Protein AF-A0A3M6UUC6-F1 (afdb_monomer)

Solvent-accessible surface area (backbone atoms only — not comparable to full-atom values): 8481 Å² total; per-residue (Å²): 138,86,58,73,48,79,45,79,55,103,87,46,78,47,78,46,75,63,64,85,94,58,57,72,64,60,53,51,51,45,52,51,32,37,50,61,45,54,78,75,40,95,55,91,43,70,71,50,42,41,57,46,50,34,67,36,40,85,80,59,51,86,68,76,89,72,96,75,84,76,64,57,70,66,73,37,49,85,62,57,57,89,80,78,82,65,87,68,45,75,44,78,45,81,45,77,35,95,90,68,47,45,23,45,33,35,31,54,70,93,75,54,97,57,100,62,57,35,68,76,65,91,52,60,85,79,32,59,62,63,67,102

Mean predicted aligned error: 13.76 Å

Secondary structure (DSSP, 8-state):
---EEEEEETTEEEEEE--TTS-HHHHHHHHHHHHHHHHHS---SHHHHHHHHHHSSSSPPPP---S----HHHHTGGG-PPPPSTTSEEEEEEEE-TTS-EEEEEEESSS-SS---B---S-GGGSEE---

Radius of gyration: 24.02 Å; Cα contacts (8 Å, |Δi|>4): 125; chains: 1; bounding box: 45×34×61 Å

Sequence (132 aa):
MKFLQIQFSSLQVKLNFSMVGHTHEAVNQMFNKLSEFLAKKDTRTFKVLMTSFERCYTPSPKAVEVEHVFALKEWMSSFSTMFHNISNPHAFKFTKAPSGKVVIQYKNWGSDKQENRKPFSPDPEQWLTIVG

Organism: Pocillopora damicornis (NCBI:txid46731)

Structure (mmCIF, N/CA/C/O backbone):
data_AF-A0A3M6UUC6-F1
#
_entry.id   AF-A0A3M6UUC6-F1
#
loop_
_atom_site.group_PDB
_atom_site.id
_atom_site.type_symbol
_atom_site.label_atom_id
_atom_site.label_alt_id
_atom_site.label_comp_id
_atom_site.label_asym_id
_atom_site.label_entity_id
_atom_site.label_seq_id
_atom_site.pdbx_PDB_ins_code
_atom_site.Cartn_x
_atom_site.Cartn_y
_atom_site.Cartn_z
_atom_site.occupancy
_atom_site.B_iso_or_equiv
_atom_site.auth_seq_id
_atom_site.auth_comp_id
_atom_site.auth_asym_id
_atom_site.auth_atom_id
_atom_site.pdbx_PDB_model_num
ATOM 1 N N . MET A 1 1 ? -0.513 10.430 -0.676 1.00 33.09 1 MET A N 1
ATOM 2 C CA . MET A 1 1 ? -1.572 9.823 0.161 1.00 33.09 1 MET A CA 1
ATOM 3 C C . MET A 1 1 ? -0.877 8.988 1.225 1.00 33.09 1 MET A C 1
ATOM 5 O O . MET A 1 1 ? 0.054 8.278 0.870 1.00 33.09 1 MET A O 1
ATOM 9 N N . LYS A 1 2 ? -1.197 9.176 2.507 1.00 45.94 2 LYS A N 1
ATOM 10 C CA . LYS A 1 2 ? -0.505 8.527 3.633 1.00 45.94 2 LYS A CA 1
ATOM 11 C C . LYS A 1 2 ? -1.449 7.493 4.246 1.00 45.94 2 LYS A C 1
ATOM 13 O O . LYS A 1 2 ? -2.639 7.775 4.352 1.00 45.94 2 LYS A O 1
ATOM 18 N N . PHE A 1 3 ? -0.940 6.306 4.567 1.00 43.91 3 PHE A N 1
ATOM 19 C CA . PHE A 1 3 ? -1.764 5.126 4.835 1.00 43.91 3 PHE A CA 1
ATOM 20 C C . PHE A 1 3 ? -1.620 4.654 6.285 1.00 43.91 3 PHE A C 1
ATOM 22 O O . PHE A 1 3 ? -0.504 4.470 6.777 1.00 43.91 3 PHE A O 1
ATOM 29 N N . LEU A 1 4 ? -2.766 4.437 6.932 1.00 52.22 4 LEU A N 1
ATOM 30 C CA . LEU A 1 4 ? -2.908 3.603 8.120 1.00 52.22 4 LEU A CA 1
ATOM 31 C C . LEU A 1 4 ? -3.587 2.305 7.668 1.00 52.22 4 LEU A C 1
ATOM 33 O O . LEU A 1 4 ? -4.669 2.352 7.088 1.00 52.22 4 LEU A O 1
ATOM 37 N N . GLN A 1 5 ? -2.954 1.162 7.908 1.00 55.69 5 GLN A N 1
ATOM 38 C CA . GLN A 1 5 ? -3.499 -0.155 7.597 1.00 55.69 5 GLN A CA 1
ATOM 39 C C . GLN A 1 5 ? -3.948 -0.838 8.886 1.00 55.69 5 GLN A C 1
ATOM 41 O O . GLN A 1 5 ? -3.152 -1.035 9.803 1.00 55.69 5 GLN A O 1
ATOM 46 N N . ILE A 1 6 ? -5.217 -1.225 8.929 1.00 58.22 6 ILE A N 1
ATOM 47 C CA . ILE A 1 6 ? -5.838 -1.914 10.058 1.00 58.22 6 ILE A CA 1
ATOM 48 C C . ILE A 1 6 ? -6.010 -3.388 9.675 1.00 58.22 6 ILE A C 1
ATOM 50 O O . ILE A 1 6 ? -6.671 -3.688 8.688 1.00 58.22 6 ILE A O 1
ATOM 54 N N . GLN A 1 7 ? -5.395 -4.305 10.420 1.00 55.75 7 GLN A N 1
ATOM 55 C CA . GLN A 1 7 ? -5.563 -5.752 10.261 1.00 55.75 7 GLN A CA 1
ATOM 56 C C . GLN A 1 7 ? -6.321 -6.318 11.462 1.00 55.75 7 GLN A C 1
ATOM 58 O O . GLN A 1 7 ? -6.053 -5.928 12.596 1.00 55.75 7 GLN A O 1
ATOM 63 N N . PHE A 1 8 ? -7.227 -7.263 11.224 1.00 51.34 8 PHE A N 1
ATOM 64 C CA . PHE A 1 8 ? -7.991 -7.937 12.273 1.00 51.34 8 PHE A CA 1
ATOM 65 C C . PHE A 1 8 ? -7.520 -9.383 12.414 1.00 51.34 8 PHE A C 1
ATOM 67 O O . PHE A 1 8 ? -7.426 -10.109 11.427 1.00 51.34 8 PHE A O 1
ATOM 74 N N . SER A 1 9 ? -7.250 -9.807 13.643 1.00 52.59 9 SER A N 1
ATOM 75 C CA . SER A 1 9 ? -7.309 -11.209 14.058 1.00 52.59 9 SER A CA 1
ATOM 76 C C . SER A 1 9 ? -8.504 -11.377 15.001 1.00 52.59 9 SER A C 1
ATOM 78 O O . SER A 1 9 ? -9.059 -10.384 15.472 1.00 52.59 9 SER A O 1
ATOM 80 N N . SER A 1 10 ? -8.927 -12.615 15.269 1.00 50.72 10 SER A N 1
ATOM 81 C CA . SER A 1 10 ? -10.186 -12.955 15.962 1.00 50.72 10 SER A CA 1
ATOM 82 C C . SER A 1 10 ? -10.454 -12.223 17.289 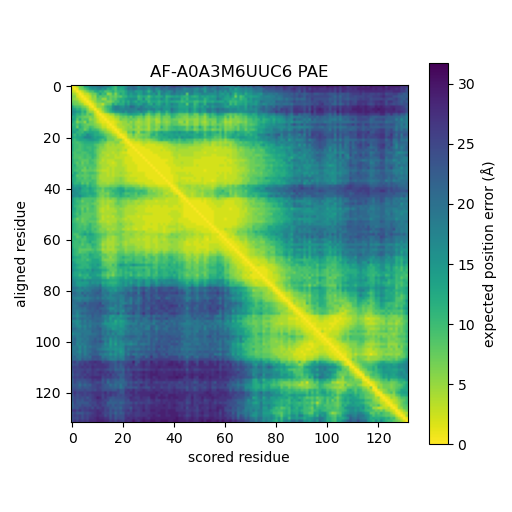1.00 50.72 10 SER A C 1
ATOM 84 O O . SER A 1 10 ? -11.604 -12.188 17.717 1.00 50.72 10 SER A O 1
ATOM 86 N N . LEU A 1 11 ? -9.441 -11.609 17.914 1.00 59.28 11 LEU A N 1
ATOM 87 C CA . LEU A 1 11 ? -9.539 -10.824 19.153 1.00 59.28 11 LEU A CA 1
ATOM 88 C C . LEU A 1 11 ? -8.692 -9.533 19.163 1.00 59.28 11 LEU A C 1
ATOM 90 O O . LEU A 1 11 ? -8.700 -8.817 20.162 1.00 59.28 11 LEU A O 1
ATOM 94 N N . GLN A 1 12 ? -7.944 -9.218 18.098 1.00 59.03 12 GLN A N 1
ATOM 95 C CA . GLN A 1 12 ? -6.978 -8.113 18.114 1.00 59.03 12 GLN A CA 1
ATOM 96 C C . GLN A 1 12 ? -7.006 -7.302 16.818 1.00 59.03 12 GLN A C 1
ATOM 98 O O . GLN A 1 12 ? -7.024 -7.841 15.713 1.00 59.03 12 GLN A O 1
ATOM 103 N N . VAL A 1 13 ? -6.951 -5.979 16.968 1.00 67.06 13 VAL A N 1
ATOM 104 C CA . VAL A 1 13 ? -6.789 -5.034 15.861 1.00 67.06 13 VAL A CA 1
ATOM 105 C C . VAL A 1 13 ? -5.333 -4.580 15.819 1.00 67.06 13 VAL A C 1
ATOM 107 O O . VAL A 1 13 ? -4.833 -3.993 16.778 1.00 67.06 13 VAL A O 1
ATOM 110 N N . LYS A 1 14 ? -4.638 -4.844 14.713 1.00 70.12 14 LYS A N 1
ATOM 111 C CA . LYS A 1 14 ? -3.271 -4.380 14.465 1.00 70.12 14 LYS A CA 1
ATOM 112 C C . LYS A 1 14 ? -3.301 -3.156 13.557 1.00 70.12 14 LYS A C 1
ATOM 114 O O . LYS A 1 14 ? -3.794 -3.223 12.436 1.00 70.12 14 LYS A O 1
ATOM 119 N N . LEU A 1 15 ? -2.745 -2.048 14.035 1.00 70.81 15 LEU A N 1
ATOM 120 C CA . LEU A 1 15 ? -2.624 -0.797 13.289 1.00 70.81 15 LEU A CA 1
ATOM 121 C C . LEU A 1 15 ? -1.184 -0.648 12.786 1.00 70.81 15 LEU A C 1
ATOM 123 O O . LEU A 1 15 ? -0.246 -0.695 13.577 1.00 70.81 15 LEU A O 1
ATOM 127 N N . ASN A 1 16 ? -1.003 -0.463 11.481 1.00 68.06 16 ASN A N 1
ATOM 128 C CA . ASN A 1 16 ? 0.290 -0.207 10.848 1.00 68.06 16 ASN A CA 1
ATOM 129 C C . ASN A 1 16 ? 0.259 1.177 10.194 1.00 68.06 16 ASN A C 1
ATOM 131 O O . ASN A 1 16 ? -0.714 1.504 9.520 1.00 68.06 16 ASN A O 1
ATOM 135 N N . PHE A 1 17 ? 1.310 1.980 10.346 1.00 68.56 17 PHE A N 1
ATOM 136 C CA . PHE A 1 17 ? 1.380 3.334 9.785 1.00 68.56 17 PHE A CA 1
ATOM 137 C C . PHE A 1 17 ? 2.685 3.562 9.021 1.00 68.56 17 PHE A C 1
ATOM 139 O O . PHE A 1 17 ? 3.723 2.994 9.355 1.00 68.56 17 PHE A O 1
ATOM 146 N N . SER A 1 18 ? 2.636 4.432 8.010 1.00 68.31 18 SER A N 1
ATOM 147 C CA . SER A 1 18 ? 3.830 4.932 7.322 1.00 68.31 18 SER A CA 1
ATOM 148 C C . SER A 1 18 ? 4.232 6.301 7.875 1.00 68.31 18 SER A C 1
ATOM 150 O O . SER A 1 18 ? 3.460 7.257 7.791 1.00 68.31 18 SER A O 1
ATOM 152 N N . MET A 1 19 ? 5.447 6.408 8.425 1.00 62.25 19 MET A N 1
ATOM 153 C CA . MET A 1 19 ? 5.977 7.647 9.026 1.00 62.25 19 MET A CA 1
ATOM 154 C C . MET A 1 19 ? 6.353 8.736 8.016 1.00 62.25 19 MET A C 1
ATOM 156 O O . MET A 1 19 ? 6.695 9.849 8.412 1.00 62.25 19 MET A O 1
ATOM 160 N N . VAL A 1 20 ? 6.323 8.448 6.713 1.00 64.44 20 VAL A N 1
ATOM 161 C CA . VAL A 1 20 ? 6.876 9.359 5.705 1.00 64.44 20 VAL A CA 1
ATOM 162 C C . VAL A 1 20 ? 6.117 10.693 5.704 1.00 64.44 20 VAL A C 1
ATOM 164 O O . VAL A 1 20 ? 4.940 10.778 5.345 1.00 64.44 20 VAL A O 1
ATOM 167 N N . GLY A 1 21 ? 6.817 11.755 6.111 1.00 67.88 21 GLY A N 1
ATOM 168 C CA . GLY A 1 21 ? 6.300 13.122 6.169 1.00 67.88 21 GLY A CA 1
ATOM 169 C C . GLY A 1 21 ? 5.465 13.457 7.411 1.00 67.88 21 GLY A C 1
ATOM 170 O O . GLY A 1 21 ? 4.675 14.400 7.341 1.00 67.88 21 GLY A O 1
ATOM 171 N N . HIS A 1 22 ? 5.576 12.697 8.504 1.00 73.50 22 HIS A N 1
ATOM 172 C CA . HIS A 1 22 ? 5.027 13.051 9.820 1.00 73.50 22 HIS A CA 1
ATOM 173 C C . HIS A 1 22 ? 6.116 13.013 10.893 1.00 73.50 22 HIS A C 1
ATOM 175 O O . HIS A 1 22 ? 7.033 12.200 10.813 1.00 73.50 22 HIS A O 1
ATOM 181 N N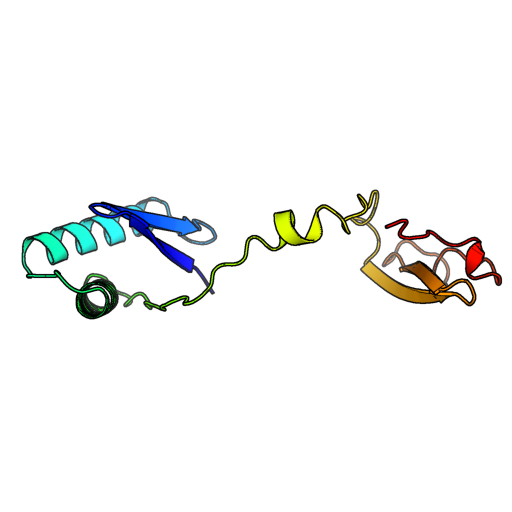 . THR A 1 23 ? 6.002 13.872 11.908 1.00 83.75 23 THR A N 1
ATOM 182 C CA . THR A 1 23 ? 6.833 13.755 13.110 1.00 83.75 23 THR A CA 1
ATOM 183 C C . THR A 1 23 ? 6.349 12.582 13.958 1.00 83.75 23 THR A C 1
ATOM 185 O O . THR A 1 23 ? 5.158 12.247 13.960 1.00 83.75 23 THR A O 1
ATOM 188 N N . HIS A 1 24 ? 7.270 11.947 14.680 1.00 82.50 24 HIS A N 1
ATOM 189 C CA . HIS A 1 24 ? 6.949 10.842 15.582 1.00 82.50 24 HIS A CA 1
ATOM 190 C C . HIS A 1 24 ? 5.946 11.284 16.663 1.00 82.50 24 HIS A C 1
ATOM 192 O O . HIS A 1 24 ? 5.009 10.559 16.994 1.00 82.50 24 HIS A O 1
ATOM 198 N N . GLU A 1 25 ? 6.074 12.525 17.136 1.00 86.00 25 GLU A N 1
ATOM 199 C CA . GLU A 1 25 ? 5.192 13.142 18.125 1.00 86.00 25 GLU A CA 1
ATOM 200 C C . GLU A 1 25 ? 3.750 13.245 17.622 1.00 86.00 25 GLU A C 1
ATOM 202 O O . GLU A 1 25 ? 2.824 12.882 18.346 1.00 86.00 25 GLU A O 1
ATOM 207 N N . ALA A 1 26 ? 3.544 13.688 16.376 1.00 82.88 26 ALA A N 1
ATOM 208 C CA . ALA A 1 26 ? 2.205 13.833 15.806 1.00 82.88 26 ALA A CA 1
ATOM 209 C C . ALA A 1 26 ? 1.498 12.476 15.676 1.00 82.88 26 ALA A C 1
ATOM 211 O O . ALA A 1 26 ? 0.310 12.350 15.980 1.00 82.88 26 ALA A O 1
ATOM 212 N N . VAL A 1 27 ? 2.240 11.440 15.274 1.00 83.25 27 VAL A N 1
ATOM 213 C CA . VAL A 1 27 ? 1.709 10.077 15.166 1.00 83.25 27 VAL A CA 1
ATOM 214 C C . VAL A 1 27 ? 1.327 9.525 16.541 1.00 83.25 27 VAL A C 1
ATOM 216 O O . VAL A 1 27 ? 0.219 9.013 16.711 1.00 83.25 27 VAL A O 1
ATOM 219 N N . ASN A 1 28 ? 2.193 9.687 17.542 1.00 86.38 28 ASN A N 1
ATOM 220 C CA . ASN A 1 28 ? 1.902 9.250 18.908 1.00 86.38 28 ASN A CA 1
ATOM 221 C C . ASN A 1 28 ? 0.687 9.972 19.490 1.00 86.38 28 ASN A C 1
ATOM 223 O O . ASN A 1 28 ? -0.176 9.350 20.109 1.00 86.38 28 ASN A O 1
ATOM 227 N N . GLN A 1 29 ? 0.579 11.278 19.250 1.00 88.31 29 GLN A N 1
ATOM 228 C CA . GLN A 1 29 ? -0.563 12.061 19.703 1.00 88.31 29 GLN A CA 1
ATOM 229 C C . GLN A 1 29 ? -1.874 11.575 19.067 1.00 88.31 29 GLN A C 1
ATOM 231 O O . GLN A 1 29 ? -2.881 11.463 19.766 1.00 88.31 29 GLN A O 1
ATOM 236 N N . MET A 1 30 ? -1.864 11.239 17.773 1.00 88.62 30 MET A N 1
ATOM 237 C CA . MET A 1 30 ? -3.026 10.674 17.082 1.00 88.62 30 MET A CA 1
ATOM 238 C C . MET A 1 30 ? -3.459 9.338 17.700 1.00 88.62 30 MET A C 1
ATOM 240 O O . MET A 1 30 ? -4.644 9.157 17.987 1.00 88.62 30 MET A O 1
ATOM 244 N N . PHE A 1 31 ? -2.520 8.422 17.961 1.00 87.56 31 PHE A N 1
ATOM 245 C CA . PHE A 1 31 ? -2.839 7.133 18.587 1.00 87.56 31 PHE A CA 1
ATOM 246 C C . PHE A 1 31 ? -3.331 7.274 20.029 1.00 87.56 31 PHE A C 1
ATOM 248 O O . PHE A 1 31 ? -4.284 6.594 20.411 1.00 87.56 31 PHE A O 1
ATOM 255 N N . ASN A 1 32 ? -2.760 8.196 20.806 1.00 90.00 32 ASN A N 1
ATOM 256 C CA . ASN A 1 32 ? -3.250 8.496 22.152 1.00 90.00 32 ASN A CA 1
ATOM 257 C C . ASN A 1 32 ? -4.694 9.003 22.117 1.00 90.00 32 ASN A C 1
ATOM 259 O O . ASN A 1 32 ? -5.537 8.532 22.879 1.00 90.00 32 ASN A O 1
ATOM 263 N N . LYS A 1 33 ? -5.014 9.905 21.182 1.00 90.88 33 LYS A N 1
ATOM 264 C CA . LYS A 1 33 ? -6.375 10.430 21.026 1.00 90.88 33 LYS A CA 1
ATOM 265 C C . LYS A 1 33 ? -7.368 9.375 20.553 1.00 90.88 33 LYS A C 1
ATOM 267 O O . LYS A 1 33 ? -8.493 9.344 21.048 1.00 90.88 33 LYS A O 1
ATOM 272 N N . LEU A 1 34 ? -6.954 8.483 19.654 1.00 89.06 34 LEU A N 1
ATOM 273 C CA . LEU A 1 34 ? -7.758 7.324 19.274 1.00 89.06 34 LEU A CA 1
ATOM 274 C C . LEU A 1 34 ? -8.034 6.430 20.489 1.00 89.06 34 LEU A C 1
ATOM 276 O O . LEU A 1 34 ? -9.187 6.102 20.740 1.00 89.06 34 LEU A O 1
ATOM 280 N N . SER A 1 35 ? -7.010 6.099 21.279 1.00 88.00 35 SER A N 1
ATOM 281 C CA . SER A 1 35 ? -7.147 5.277 22.490 1.00 88.00 35 SER A CA 1
ATOM 282 C C . SER A 1 35 ? -8.121 5.895 23.503 1.00 88.00 35 SER A C 1
ATOM 284 O O . SER A 1 35 ? -9.075 5.243 23.931 1.00 88.00 35 SER A O 1
ATOM 286 N N . GLU A 1 36 ? -7.962 7.189 23.808 1.00 90.62 36 GLU A N 1
ATOM 287 C CA . GLU A 1 36 ? -8.881 7.940 24.676 1.00 90.62 36 GLU A CA 1
ATOM 288 C C . GLU A 1 36 ? -10.329 7.917 24.160 1.00 90.62 36 GLU A C 1
ATOM 290 O O . GLU A 1 36 ? -11.275 7.881 24.949 1.00 90.62 36 GLU A O 1
ATOM 295 N N . PHE A 1 37 ? -10.514 7.968 22.838 1.00 89.19 37 PHE A N 1
ATOM 296 C CA . PHE A 1 37 ? -11.831 7.962 22.209 1.00 89.19 37 PHE A CA 1
ATOM 297 C C . PHE A 1 37 ? -12.485 6.576 22.270 1.00 89.19 37 PHE A C 1
ATOM 299 O O . PHE A 1 37 ? -13.669 6.477 22.595 1.00 89.19 37 PHE A O 1
ATOM 306 N N . LEU A 1 38 ? -11.717 5.515 22.004 1.00 87.19 38 LEU A N 1
ATOM 307 C CA . LEU A 1 38 ? -12.180 4.125 22.068 1.00 87.19 38 LEU A CA 1
ATOM 308 C C . LEU A 1 38 ? -12.521 3.701 23.502 1.00 87.19 38 LEU A C 1
ATOM 310 O O . LEU A 1 38 ? -13.490 2.981 23.703 1.00 87.19 38 LEU A O 1
ATOM 314 N N . ALA A 1 39 ? -11.800 4.204 24.508 1.00 86.81 39 ALA A N 1
ATOM 315 C CA . ALA A 1 39 ? -12.106 3.938 25.916 1.00 86.81 39 ALA A CA 1
ATOM 316 C C . ALA A 1 39 ? -13.463 4.517 26.367 1.00 86.81 39 ALA A C 1
ATOM 318 O O . ALA A 1 39 ? -14.056 4.035 27.329 1.00 86.81 39 ALA A O 1
ATOM 319 N N . LYS A 1 40 ? -13.956 5.561 25.687 1.00 86.69 40 LYS A N 1
ATOM 320 C CA . LYS A 1 40 ? -15.189 6.284 26.048 1.00 86.69 40 LYS A CA 1
ATOM 321 C C . LYS A 1 40 ? -16.406 5.883 25.217 1.00 86.69 40 LYS A C 1
ATOM 323 O O . LYS A 1 40 ? -17.519 6.277 25.563 1.00 86.69 40 LYS A O 1
ATOM 328 N N . LYS A 1 41 ? -16.219 5.174 24.101 1.0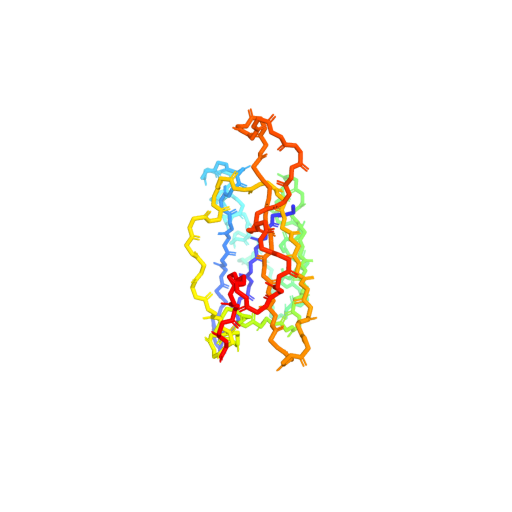0 80.81 41 LYS A N 1
ATOM 329 C CA . LYS A 1 41 ? -17.299 4.829 23.170 1.00 80.81 41 LYS A CA 1
ATOM 330 C C . LYS A 1 41 ? -17.305 3.348 22.851 1.00 80.81 41 LYS A C 1
ATOM 332 O O . LYS A 1 41 ? -16.273 2.763 22.543 1.00 80.81 41 LYS A O 1
ATOM 337 N N . ASP A 1 42 ? -18.501 2.774 22.834 1.00 78.44 42 ASP A N 1
ATOM 338 C CA . ASP A 1 42 ? -18.680 1.398 22.399 1.00 78.44 42 ASP A CA 1
ATOM 339 C C . ASP A 1 42 ? -18.393 1.284 20.893 1.00 78.44 42 ASP A C 1
ATOM 341 O O . ASP A 1 42 ? -19.133 1.799 20.053 1.00 78.44 42 ASP A O 1
ATOM 345 N N . THR A 1 43 ? -17.269 0.657 20.548 1.00 76.75 43 THR A N 1
ATOM 346 C CA . THR A 1 43 ? -16.725 0.592 19.181 1.00 76.75 43 THR A CA 1
ATOM 347 C C . THR A 1 43 ? -16.604 -0.852 18.693 1.00 76.75 43 THR A C 1
ATOM 349 O O . THR A 1 43 ? -15.585 -1.281 18.164 1.00 76.75 43 THR A O 1
ATOM 352 N N . ARG A 1 44 ? -17.683 -1.626 18.860 1.00 79.81 44 ARG A N 1
ATOM 353 C CA . ARG A 1 44 ? -17.715 -3.078 18.587 1.00 79.81 44 ARG A CA 1
ATOM 354 C C . ARG A 1 44 ? -17.814 -3.468 17.114 1.00 79.81 44 ARG A C 1
ATOM 356 O O . ARG A 1 44 ? -17.770 -4.651 16.799 1.00 79.81 44 ARG A O 1
ATOM 363 N N . THR A 1 45 ? -17.986 -2.508 16.210 1.00 84.06 45 THR A N 1
ATOM 364 C CA . THR A 1 45 ? -18.114 -2.782 14.772 1.00 84.06 45 THR A CA 1
ATOM 365 C C . THR A 1 45 ? -17.057 -2.031 13.980 1.00 84.06 45 THR A C 1
ATOM 367 O O . THR A 1 45 ? -16.660 -0.921 14.339 1.00 84.06 45 THR A O 1
ATOM 370 N N . PHE A 1 46 ? -16.641 -2.618 12.858 1.00 81.62 46 PHE A N 1
ATOM 371 C CA . PHE A 1 46 ? -15.634 -2.039 11.974 1.00 81.62 46 PHE A CA 1
ATOM 372 C C . PHE A 1 46 ? -16.007 -0.628 11.490 1.00 81.62 46 PHE A C 1
ATOM 374 O O . PHE A 1 46 ? -15.217 0.309 11.593 1.00 81.62 46 PHE A O 1
ATOM 381 N N . LYS A 1 47 ? -17.264 -0.437 11.075 1.00 85.62 47 LYS A N 1
ATOM 382 C CA . LYS A 1 47 ? -17.793 0.866 10.650 1.00 85.62 47 LYS A CA 1
ATOM 383 C C . LYS A 1 47 ? -17.716 1.923 11.756 1.00 85.62 47 LYS A C 1
ATOM 385 O O . LYS A 1 47 ? -17.384 3.082 11.494 1.00 85.62 47 LYS A O 1
ATOM 390 N N . VAL A 1 48 ? -18.011 1.538 13.000 1.00 86.69 48 VAL A N 1
ATOM 391 C CA . VAL A 1 48 ? -17.917 2.449 14.148 1.00 86.69 48 VAL A CA 1
ATOM 392 C C . VAL A 1 48 ? -16.457 2.764 14.470 1.00 86.69 48 VAL A C 1
ATOM 394 O O . VAL A 1 48 ? -16.155 3.918 14.772 1.00 86.69 48 VAL A O 1
ATOM 397 N N . LEU A 1 49 ? -15.546 1.796 14.344 1.00 86.75 49 LEU A N 1
ATOM 398 C CA . LEU A 1 49 ? -14.108 2.021 14.499 1.00 86.75 49 LEU A CA 1
ATOM 399 C C . LEU A 1 49 ? -13.575 3.021 13.460 1.00 86.75 49 LEU A C 1
ATOM 401 O O . LEU A 1 49 ? -12.920 3.989 13.843 1.00 86.75 49 LEU A O 1
ATOM 405 N N . MET A 1 50 ? -13.914 2.852 12.177 1.00 87.75 50 MET A N 1
ATOM 406 C CA . MET A 1 50 ? -13.542 3.800 11.115 1.00 87.75 50 MET A CA 1
ATOM 407 C C . MET A 1 50 ? -14.063 5.208 11.411 1.00 87.75 50 MET A C 1
ATOM 409 O O . MET A 1 50 ? -13.295 6.164 11.431 1.00 87.75 50 MET A O 1
ATOM 413 N N . THR A 1 51 ? -15.353 5.327 11.735 1.00 89.31 51 THR A N 1
ATOM 414 C CA . THR A 1 51 ? -15.977 6.620 12.063 1.00 89.31 51 THR A CA 1
ATOM 415 C C . THR A 1 51 ? -15.336 7.264 13.299 1.00 89.31 51 THR A C 1
ATOM 417 O O . THR A 1 51 ? -15.226 8.486 13.394 1.00 89.31 51 THR A O 1
ATOM 420 N N . SER A 1 52 ? -14.926 6.451 14.276 1.00 89.19 52 SER A N 1
ATOM 421 C CA . SER A 1 52 ? -14.246 6.920 15.485 1.00 89.19 52 SER A CA 1
ATOM 422 C C . SER A 1 52 ? -12.854 7.451 15.171 1.00 89.19 52 SER A C 1
ATOM 424 O O . SER A 1 52 ? -12.487 8.504 15.685 1.00 89.19 52 SER A O 1
ATOM 426 N N . PHE A 1 53 ? -12.122 6.778 14.280 1.00 88.44 53 PHE A N 1
ATOM 427 C CA . PHE A 1 53 ? -10.813 7.226 13.819 1.00 88.44 53 PHE A CA 1
ATOM 428 C C . PHE A 1 53 ? -10.880 8.593 13.130 1.00 88.44 53 PHE A C 1
ATOM 430 O O . PHE A 1 53 ? -10.124 9.492 13.482 1.00 88.44 53 PHE A O 1
ATOM 437 N N . GLU A 1 54 ? -11.846 8.811 12.236 1.00 90.12 54 GLU A N 1
ATOM 438 C CA . GLU A 1 54 ? -11.998 10.098 11.534 1.00 90.12 54 GLU A CA 1
ATOM 439 C C . GLU A 1 54 ? -12.363 11.271 12.464 1.00 90.12 54 GLU A C 1
ATOM 441 O O . GLU A 1 54 ? -12.164 12.439 12.124 1.00 90.12 54 GLU A O 1
ATOM 446 N N . ARG A 1 55 ? -12.890 10.972 13.659 1.00 89.31 55 ARG A N 1
ATOM 447 C CA . ARG A 1 55 ? -13.375 11.961 14.635 1.00 89.31 55 ARG A CA 1
ATOM 448 C C . ARG A 1 55 ? -12.451 12.172 15.828 1.00 89.31 55 ARG A C 1
ATOM 450 O O . ARG A 1 55 ? -12.679 13.108 16.591 1.00 89.31 55 ARG A O 1
ATOM 457 N N . CYS A 1 56 ? -11.464 11.306 16.045 1.00 88.81 56 CYS A N 1
ATOM 458 C CA . CYS A 1 56 ? -10.669 11.343 17.270 1.00 88.81 56 CYS A CA 1
ATOM 459 C C . CYS A 1 56 ? -9.519 12.358 17.228 1.00 88.81 56 CYS A C 1
ATOM 461 O O . CYS A 1 56 ? -8.952 12.652 18.274 1.00 88.81 56 CYS A O 1
ATOM 463 N N . TYR A 1 57 ? -9.152 12.892 16.060 1.00 88.12 57 TYR A N 1
ATOM 464 C CA . TYR A 1 57 ? -7.975 13.749 15.901 1.00 88.12 57 TYR A CA 1
ATOM 465 C C . TYR A 1 57 ? -8.217 14.895 14.910 1.00 88.12 57 TYR A C 1
ATOM 467 O O . TYR A 1 57 ? -9.070 14.777 14.034 1.00 88.12 57 TYR A O 1
ATOM 475 N N . THR A 1 58 ? -7.448 15.984 15.038 1.00 83.88 58 THR A N 1
ATOM 476 C CA . THR A 1 58 ? -7.498 17.153 14.144 1.00 83.88 58 THR A CA 1
ATOM 477 C C . THR A 1 58 ? -6.088 17.474 13.632 1.00 83.88 58 THR A C 1
ATOM 479 O O . THR A 1 58 ? -5.184 17.615 14.454 1.00 83.88 58 THR A O 1
ATOM 482 N N . PRO A 1 59 ? -5.882 17.648 12.312 1.00 84.50 59 PRO A N 1
ATOM 483 C CA . PRO A 1 59 ? -6.877 17.522 11.243 1.00 84.50 59 PRO A CA 1
ATOM 484 C C . PRO A 1 59 ? -7.412 16.089 11.122 1.00 84.50 59 PRO A C 1
ATOM 486 O O . PRO A 1 59 ? -6.677 15.131 11.363 1.00 84.50 59 PRO A O 1
ATOM 489 N N . SER A 1 60 ? -8.698 15.962 10.781 1.00 84.75 60 SER A N 1
ATOM 490 C CA . SER A 1 60 ? -9.394 14.674 10.730 1.00 84.75 60 SER A CA 1
ATOM 491 C C . SER A 1 60 ? -8.672 13.697 9.805 1.00 84.75 60 SER A C 1
ATOM 493 O O . SER A 1 60 ? -8.520 13.990 8.613 1.00 84.75 60 SER A O 1
ATOM 495 N N . PRO A 1 61 ? -8.212 12.543 10.318 1.00 83.31 61 PRO A N 1
ATOM 496 C CA . PRO A 1 61 ? -7.626 11.527 9.468 1.00 83.31 61 PRO A CA 1
ATOM 497 C C . PRO A 1 61 ? -8.733 10.878 8.627 1.00 83.31 61 PRO A C 1
ATOM 499 O O . PRO A 1 61 ? -9.901 10.890 9.003 1.00 83.31 61 PRO A O 1
ATOM 502 N N . LYS A 1 62 ? -8.368 10.308 7.477 1.00 83.94 62 LYS A N 1
ATOM 503 C CA . LYS A 1 62 ? -9.306 9.597 6.599 1.00 83.94 62 LYS A CA 1
ATOM 504 C C . LYS A 1 62 ? -9.216 8.095 6.852 1.00 83.94 62 LYS A C 1
ATOM 506 O O . LYS A 1 62 ? -8.109 7.552 6.834 1.00 83.94 62 LYS A O 1
ATOM 511 N N . ALA A 1 63 ? -10.353 7.429 7.034 1.00 84.19 63 ALA A N 1
ATOM 512 C CA . ALA A 1 63 ? -10.427 5.974 7.126 1.00 84.19 63 ALA A CA 1
ATOM 513 C C . ALA A 1 63 ? -10.892 5.389 5.785 1.00 84.19 63 ALA A C 1
ATOM 515 O O . ALA A 1 63 ? -11.859 5.860 5.193 1.00 84.19 63 ALA A O 1
ATOM 516 N N . VAL A 1 64 ? -10.214 4.352 5.291 1.00 82.94 64 VAL A N 1
ATOM 517 C CA . VAL A 1 64 ? -10.617 3.635 4.071 1.00 82.94 64 VAL A CA 1
ATOM 518 C C . VAL A 1 64 ? -10.549 2.140 4.339 1.00 82.94 64 VAL A C 1
ATOM 520 O O . VAL A 1 64 ? -9.541 1.647 4.842 1.00 82.94 64 VAL A O 1
ATOM 523 N N . GLU A 1 65 ? -11.628 1.436 4.014 1.00 82.88 65 GLU A N 1
ATOM 524 C CA . GLU A 1 65 ? -11.656 -0.021 4.009 1.00 82.88 65 GLU A CA 1
ATOM 525 C C . GLU A 1 65 ? -10.990 -0.525 2.733 1.00 82.88 65 GLU A C 1
ATOM 527 O O . GLU A 1 65 ? -11.312 -0.077 1.632 1.00 82.88 65 GLU A O 1
ATOM 532 N N . VAL A 1 66 ? -10.040 -1.442 2.890 1.00 80.50 66 VAL A N 1
ATOM 533 C CA . VAL A 1 66 ? -9.400 -2.125 1.770 1.00 80.50 66 VAL A CA 1
ATOM 534 C C . VAL A 1 66 ? -9.867 -3.570 1.816 1.00 80.50 66 VAL A C 1
ATOM 536 O O . VAL A 1 66 ? -9.407 -4.339 2.654 1.00 80.50 66 VAL A O 1
ATOM 539 N N . GLU A 1 67 ? -10.797 -3.912 0.929 1.00 78.00 67 GLU A N 1
ATOM 540 C CA . GLU A 1 67 ? -11.439 -5.232 0.873 1.00 78.00 67 GLU A CA 1
ATOM 541 C C . GLU A 1 67 ? -10.429 -6.353 0.587 1.00 78.00 67 GLU A C 1
ATOM 543 O O . GLU A 1 67 ? -10.487 -7.439 1.166 1.00 78.00 67 GLU A O 1
ATOM 548 N N . HIS A 1 68 ? -9.444 -6.069 -0.268 1.00 77.38 68 HIS A N 1
ATOM 549 C CA . HIS A 1 68 ? -8.425 -7.030 -0.659 1.00 77.38 68 HIS A CA 1
ATOM 550 C C . HIS A 1 68 ? -7.030 -6.411 -0.615 1.00 77.38 68 HIS A C 1
ATOM 552 O O . HIS A 1 68 ? -6.747 -5.410 -1.275 1.00 77.38 68 HIS A O 1
ATOM 558 N N . VAL A 1 69 ? -6.137 -7.044 0.145 1.00 77.19 69 VAL A N 1
ATOM 559 C CA . VAL A 1 69 ? -4.708 -6.722 0.167 1.00 77.19 69 VAL A CA 1
ATOM 560 C C . VAL A 1 69 ? -3.964 -7.877 -0.485 1.00 77.19 69 VAL A C 1
ATOM 562 O O . VAL A 1 69 ? -3.915 -8.977 0.060 1.00 77.19 69 VAL A O 1
ATOM 565 N N . PHE A 1 70 ? -3.382 -7.626 -1.654 1.00 78.75 70 PHE A N 1
ATOM 566 C CA . PHE A 1 70 ? -2.613 -8.628 -2.384 1.00 78.75 70 PHE A CA 1
ATOM 567 C C . PHE A 1 70 ? -1.120 -8.463 -2.111 1.00 78.75 70 PHE A C 1
ATOM 569 O O . PHE A 1 70 ? -0.563 -7.373 -2.269 1.00 78.75 70 PHE A O 1
ATOM 576 N N . ALA A 1 71 ? -0.447 -9.561 -1.768 1.00 80.12 71 ALA A N 1
ATOM 577 C CA . ALA A 1 71 ? 1.008 -9.619 -1.691 1.00 80.12 71 ALA A CA 1
ATOM 578 C C . ALA A 1 71 ? 1.608 -9.691 -3.108 1.00 80.12 71 ALA A C 1
ATOM 580 O O . ALA A 1 71 ? 2.179 -10.701 -3.507 1.00 80.12 71 ALA A O 1
ATOM 581 N N . LEU A 1 72 ? 1.469 -8.614 -3.893 1.00 80.12 72 LEU A N 1
ATOM 582 C CA . LEU A 1 72 ? 1.879 -8.583 -5.306 1.00 80.12 72 LEU A CA 1
ATOM 583 C C . LEU A 1 72 ? 3.346 -8.974 -5.507 1.00 80.12 72 LEU A C 1
ATOM 585 O O . LEU A 1 72 ? 3.677 -9.619 -6.492 1.00 80.12 72 LEU A O 1
ATOM 589 N N . LYS A 1 73 ? 4.224 -8.617 -4.565 1.00 78.50 73 LYS A N 1
ATOM 590 C CA . LYS A 1 73 ? 5.642 -8.992 -4.616 1.00 78.50 73 LYS A CA 1
ATOM 591 C C . LYS A 1 73 ? 5.838 -10.510 -4.557 1.00 78.50 73 LYS A C 1
ATOM 593 O O . LYS A 1 73 ? 6.642 -11.046 -5.310 1.00 78.50 73 LYS A O 1
ATOM 598 N N . GLU A 1 74 ? 5.118 -11.184 -3.666 1.00 83.81 74 GLU A N 1
ATOM 599 C CA . GLU A 1 74 ? 5.178 -12.642 -3.522 1.00 83.81 74 GLU A CA 1
ATOM 600 C C . GLU A 1 74 ? 4.483 -13.325 -4.696 1.00 83.81 74 GLU A C 1
ATOM 602 O O . GLU A 1 74 ? 5.029 -14.262 -5.270 1.00 83.81 74 GLU A O 1
ATOM 607 N N . TRP A 1 75 ? 3.333 -12.801 -5.122 1.00 83.19 75 TRP A N 1
ATOM 608 C CA . TRP A 1 75 ? 2.606 -13.308 -6.283 1.00 83.19 75 TRP A CA 1
ATOM 609 C C . TRP A 1 75 ? 3.426 -13.220 -7.577 1.00 83.19 75 TRP A C 1
ATOM 611 O O . TRP A 1 75 ? 3.425 -14.148 -8.378 1.00 83.19 75 TRP A O 1
ATOM 621 N N . MET A 1 76 ? 4.178 -12.134 -7.764 1.00 80.81 76 MET A N 1
ATOM 622 C CA . MET A 1 76 ? 5.061 -11.965 -8.917 1.00 80.81 76 MET A CA 1
ATOM 623 C C . MET A 1 76 ? 6.418 -12.652 -8.744 1.00 80.81 76 MET A C 1
ATOM 625 O O . MET A 1 76 ? 7.220 -12.590 -9.667 1.00 80.81 76 MET A O 1
ATOM 629 N N . SER A 1 77 ? 6.708 -13.299 -7.608 1.00 80.12 77 SER A N 1
ATOM 630 C CA . SER A 1 77 ? 8.042 -13.857 -7.337 1.00 80.12 77 SER A CA 1
ATOM 631 C C . SER A 1 77 ? 8.486 -14.881 -8.387 1.00 80.12 77 SER A C 1
ATOM 633 O O . SER A 1 77 ? 9.632 -14.834 -8.823 1.00 80.12 77 SER A O 1
ATOM 635 N N . SER A 1 78 ? 7.567 -15.723 -8.870 1.00 77.81 78 SER A N 1
ATOM 636 C CA . SER A 1 78 ? 7.816 -16.704 -9.936 1.00 77.81 78 SER A CA 1
ATOM 637 C C . SER A 1 78 ? 8.015 -16.088 -11.323 1.00 77.81 78 SER A C 1
ATOM 639 O O . SER A 1 78 ? 8.496 -16.767 -12.217 1.00 77.81 78 SER A O 1
ATOM 641 N N . PHE A 1 79 ? 7.632 -14.824 -11.511 1.00 70.81 79 PHE A N 1
ATOM 642 C CA . PHE A 1 79 ? 7.757 -14.082 -12.77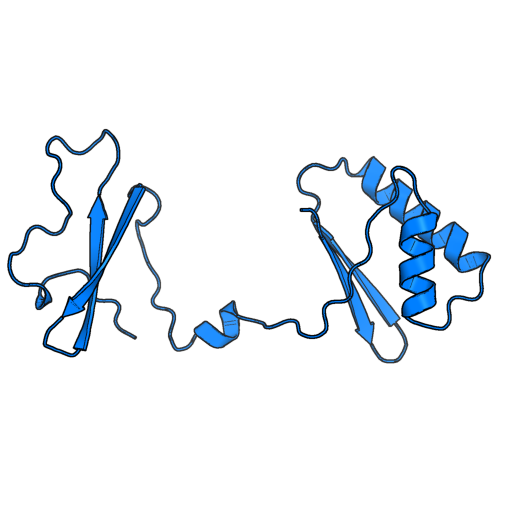3 1.00 70.81 79 PHE A CA 1
ATOM 643 C C . PHE A 1 79 ? 8.784 -12.943 -12.678 1.00 70.81 79 PHE A C 1
ATOM 645 O O . PHE A 1 79 ? 8.999 -12.194 -13.630 1.00 70.81 79 PHE A O 1
ATOM 652 N N . SER A 1 80 ? 9.378 -12.764 -11.499 1.00 66.38 80 SER A N 1
ATOM 653 C CA . SER A 1 80 ? 10.237 -11.642 -11.156 1.00 66.38 80 SER A CA 1
ATOM 654 C C . SER A 1 80 ? 11.685 -12.010 -11.450 1.00 66.38 80 SER A C 1
ATOM 656 O O . SER A 1 80 ? 12.365 -12.622 -10.626 1.00 66.38 80 SER A O 1
ATOM 658 N N . THR A 1 81 ? 12.201 -11.552 -12.584 1.00 67.12 81 THR A N 1
ATOM 659 C CA . THR A 1 81 ? 13.646 -11.522 -12.821 1.00 67.12 81 THR A CA 1
ATOM 660 C C . THR A 1 81 ? 14.272 -10.359 -12.045 1.00 67.12 81 THR A C 1
ATOM 662 O O . THR A 1 81 ? 13.758 -9.238 -12.057 1.00 67.12 81 THR A O 1
ATOM 665 N N . MET A 1 82 ? 15.400 -10.596 -11.370 1.00 62.84 82 MET A N 1
ATOM 666 C CA . MET A 1 82 ? 16.141 -9.523 -10.705 1.00 62.84 82 MET A CA 1
ATOM 667 C C . MET A 1 82 ? 16.776 -8.601 -11.754 1.00 62.84 82 MET A C 1
ATOM 669 O O . MET A 1 82 ? 17.624 -9.023 -12.537 1.00 62.84 82 MET A O 1
ATOM 673 N N . PHE A 1 83 ? 16.376 -7.329 -11.761 1.00 64.81 83 PHE A N 1
ATOM 674 C CA . PHE A 1 83 ? 16.990 -6.312 -12.611 1.00 64.81 83 PHE A CA 1
ATOM 675 C C . PHE A 1 83 ? 18.139 -5.627 -11.876 1.00 64.81 83 PHE A C 1
ATOM 677 O O . PHE A 1 83 ? 17.941 -5.001 -10.835 1.00 64.81 83 PHE A O 1
ATOM 684 N N . HIS A 1 84 ? 19.340 -5.698 -12.442 1.00 62.12 84 HIS A N 1
ATOM 685 C CA . HIS A 1 84 ? 20.493 -4.931 -11.976 1.00 62.12 84 HIS A CA 1
ATOM 686 C C . HIS A 1 84 ? 20.652 -3.648 -12.807 1.00 62.12 84 HIS A C 1
ATOM 688 O O . HIS A 1 84 ? 20.233 -3.589 -13.961 1.00 62.12 84 HIS A O 1
ATOM 694 N N . ASN A 1 85 ? 21.284 -2.620 -12.233 1.00 61.09 85 ASN A N 1
ATOM 695 C CA . ASN A 1 85 ? 21.665 -1.377 -12.925 1.00 61.09 85 ASN A CA 1
ATOM 696 C C . ASN A 1 85 ? 20.512 -0.525 -13.502 1.00 61.09 85 ASN A C 1
ATOM 698 O O . ASN A 1 85 ? 20.733 0.279 -14.407 1.00 61.09 85 ASN A O 1
ATOM 702 N N . ILE A 1 86 ? 19.299 -0.630 -12.952 1.00 68.12 86 ILE A N 1
ATOM 703 C CA . ILE A 1 86 ? 18.141 0.196 -13.355 1.00 68.12 86 ILE A CA 1
ATOM 704 C C . ILE A 1 86 ? 18.112 1.596 -12.723 1.00 68.12 86 ILE A C 1
ATOM 706 O O . ILE A 1 86 ? 17.239 2.390 -13.051 1.00 68.12 86 ILE A O 1
ATOM 710 N N . SER A 1 87 ? 19.054 1.916 -11.833 1.00 67.44 87 SER A N 1
ATOM 711 C CA . SER A 1 87 ? 19.076 3.194 -11.105 1.00 67.44 87 SER A CA 1
ATOM 712 C C . SER A 1 87 ? 19.522 4.388 -11.957 1.00 67.44 87 SER A C 1
ATOM 714 O O . SER A 1 87 ? 19.165 5.519 -11.649 1.00 67.44 87 SER A O 1
ATOM 716 N N . ASN A 1 88 ? 20.314 4.144 -13.006 1.00 69.00 88 ASN A N 1
ATOM 717 C CA . ASN A 1 88 ? 20.876 5.191 -13.869 1.00 69.00 88 ASN A CA 1
ATOM 718 C C . ASN A 1 88 ? 20.029 5.491 -15.122 1.00 69.00 88 ASN A C 1
ATOM 720 O O . ASN A 1 88 ? 19.964 6.657 -15.524 1.00 69.00 88 ASN A O 1
ATOM 724 N N . PRO A 1 89 ? 19.380 4.502 -15.769 1.00 76.56 89 PRO A N 1
ATOM 725 C CA . PRO A 1 89 ? 18.506 4.786 -16.899 1.00 76.56 89 PRO A CA 1
ATOM 726 C C . PRO A 1 89 ? 17.225 5.512 -16.484 1.00 76.56 89 PRO A C 1
ATOM 728 O O . PRO A 1 89 ? 16.593 5.165 -15.492 1.00 76.56 89 PRO A O 1
ATOM 731 N N . HIS A 1 90 ? 16.805 6.493 -17.283 1.00 75.94 90 HIS A N 1
ATOM 732 C CA . HIS A 1 90 ? 15.608 7.303 -17.009 1.00 75.94 90 HIS A CA 1
ATOM 733 C C . HIS A 1 90 ? 14.387 6.877 -17.834 1.00 75.94 90 HIS A C 1
ATOM 735 O O . HIS A 1 90 ? 13.261 7.256 -17.524 1.00 75.94 90 HIS A O 1
ATOM 741 N N . ALA A 1 91 ? 14.604 6.132 -18.919 1.00 80.94 91 ALA A N 1
ATOM 742 C CA . ALA A 1 91 ? 13.545 5.666 -19.800 1.00 80.94 91 ALA A CA 1
ATOM 743 C C . ALA A 1 91 ? 13.815 4.226 -20.217 1.00 80.94 91 ALA A C 1
ATOM 745 O O . ALA A 1 91 ? 14.933 3.896 -20.614 1.00 80.94 91 ALA A O 1
ATOM 746 N N . PHE A 1 92 ? 12.768 3.403 -20.182 1.00 83.31 92 PHE A N 1
ATOM 747 C CA . PHE A 1 92 ? 12.792 1.998 -20.574 1.00 83.31 92 PHE A CA 1
ATOM 748 C C . PHE A 1 92 ? 11.790 1.746 -21.712 1.00 83.31 92 PHE A C 1
ATOM 750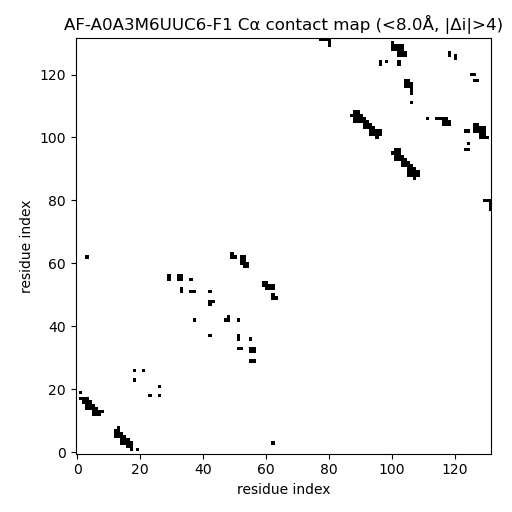 O O . PHE A 1 92 ? 10.739 2.384 -21.791 1.00 83.31 92 PHE A O 1
ATOM 757 N N . LYS A 1 93 ? 12.115 0.819 -22.614 1.00 83.00 93 LYS A N 1
ATOM 758 C CA . LYS A 1 93 ? 11.239 0.282 -23.662 1.00 83.00 93 LYS A CA 1
ATOM 759 C C . LYS A 1 93 ? 11.149 -1.215 -23.484 1.00 83.00 93 LYS A C 1
ATOM 761 O O . LYS A 1 93 ? 12.184 -1.865 -23.432 1.00 83.00 93 LYS A O 1
ATOM 766 N N . PHE A 1 94 ? 9.942 -1.746 -23.522 1.00 85.31 94 PHE A N 1
ATOM 767 C CA . PHE A 1 94 ? 9.707 -3.180 -23.569 1.00 85.31 94 PHE A CA 1
ATOM 768 C C . PHE A 1 94 ? 9.189 -3.520 -24.963 1.00 85.31 94 PHE A C 1
ATOM 770 O O . PHE A 1 94 ? 8.272 -2.863 -25.455 1.00 85.31 94 PHE A O 1
ATOM 777 N N . THR A 1 95 ? 9.808 -4.493 -25.627 1.00 83.00 95 THR A N 1
ATOM 778 C CA . THR A 1 95 ? 9.395 -4.957 -26.960 1.00 83.00 95 THR A CA 1
ATOM 779 C C . THR A 1 95 ? 9.256 -6.472 -26.932 1.00 83.00 95 THR A C 1
ATOM 781 O O . THR A 1 95 ? 10.061 -7.152 -26.302 1.00 83.00 95 THR A O 1
ATOM 784 N N . LYS A 1 96 ? 8.231 -7.012 -27.594 1.00 83.12 96 LYS A N 1
ATOM 785 C CA . LYS A 1 96 ? 8.087 -8.458 -27.780 1.00 83.12 96 LYS A CA 1
ATOM 786 C C . LYS A 1 96 ? 8.905 -8.875 -29.003 1.00 83.12 96 LYS A C 1
ATOM 788 O O . LYS A 1 96 ? 8.634 -8.397 -30.101 1.00 83.12 96 LYS A O 1
ATOM 793 N N . ALA A 1 97 ? 9.910 -9.720 -28.803 1.00 80.31 97 ALA A N 1
ATOM 794 C CA . ALA A 1 97 ? 10.722 -10.280 -29.878 1.00 80.31 97 ALA A CA 1
ATOM 795 C C . ALA A 1 97 ? 9.938 -11.359 -30.661 1.00 80.31 97 ALA A C 1
ATOM 797 O O . ALA A 1 97 ? 8.976 -11.919 -30.121 1.00 80.31 97 ALA A O 1
ATOM 798 N N . PRO A 1 98 ? 10.345 -11.697 -31.902 1.00 81.75 98 PRO A N 1
ATOM 799 C CA . PRO A 1 98 ? 9.725 -12.770 -32.688 1.00 81.75 98 PRO A CA 1
ATOM 800 C C . PRO A 1 98 ? 9.709 -14.132 -31.978 1.00 81.75 98 PRO A C 1
ATOM 802 O O . PRO A 1 98 ? 8.728 -14.861 -32.087 1.00 81.75 98 PRO A O 1
ATOM 805 N N . SER A 1 99 ? 10.728 -14.436 -31.165 1.00 79.31 99 SER A N 1
ATOM 806 C CA . SER A 1 99 ? 10.779 -15.622 -30.292 1.00 79.31 99 SER A CA 1
ATOM 807 C C . SER A 1 99 ? 9.781 -15.609 -29.127 1.00 79.31 99 SER A C 1
ATOM 809 O O . SER A 1 99 ? 9.731 -16.553 -28.343 1.00 79.31 99 SER A O 1
ATOM 811 N N . GLY A 1 100 ? 8.992 -14.544 -28.965 1.00 79.00 100 GLY A N 1
ATOM 812 C CA . GLY A 1 100 ? 8.014 -14.392 -27.887 1.00 79.00 100 GLY A CA 1
ATOM 813 C C . GLY A 1 100 ? 8.587 -13.832 -26.583 1.00 79.00 100 GLY A C 1
ATOM 814 O O . GLY A 1 100 ? 7.812 -13.493 -25.689 1.00 79.00 100 GLY A O 1
ATOM 815 N N . LYS A 1 101 ? 9.912 -13.672 -26.489 1.00 78.19 101 LYS A N 1
ATOM 816 C CA . LYS A 1 101 ? 10.603 -13.079 -25.337 1.00 78.19 101 LYS A CA 1
ATOM 817 C C . LYS A 1 101 ? 10.342 -11.575 -25.236 1.00 78.19 101 LYS A C 1
ATOM 819 O O . LYS A 1 101 ? 10.173 -10.894 -26.248 1.00 78.19 101 LYS A O 1
ATOM 824 N N . VAL A 1 102 ? 10.347 -11.043 -24.014 1.00 78.25 102 VAL A N 1
ATOM 825 C CA . VAL A 1 102 ? 10.306 -9.593 -23.777 1.00 78.25 102 VAL A CA 1
ATOM 826 C C . VAL A 1 102 ? 11.726 -9.069 -23.637 1.00 78.25 102 VAL A C 1
ATOM 828 O O . VAL A 1 102 ? 12.499 -9.538 -22.799 1.00 78.25 102 VAL A O 1
ATOM 831 N N . VAL A 1 103 ? 12.048 -8.075 -24.457 1.00 80.31 103 VAL A N 1
ATOM 832 C CA . VAL A 1 103 ? 13.363 -7.444 -24.504 1.00 80.31 103 VAL A CA 1
ATOM 833 C C . VAL A 1 103 ? 13.282 -5.996 -24.048 1.00 80.31 103 VAL A C 1
ATOM 835 O O . VAL A 1 103 ? 12.322 -5.283 -24.367 1.00 80.31 103 VAL A O 1
ATOM 838 N N . ILE A 1 104 ? 14.288 -5.569 -23.285 1.00 79.25 104 ILE A N 1
ATOM 839 C CA . ILE A 1 104 ? 14.355 -4.228 -22.703 1.00 79.25 104 ILE A CA 1
ATOM 840 C C . ILE A 1 104 ? 15.400 -3.388 -23.429 1.00 79.25 104 ILE A C 1
ATOM 842 O O . ILE A 1 104 ? 16.558 -3.784 -23.553 1.00 79.25 104 ILE A O 1
ATOM 846 N N . GLN A 1 105 ? 15.004 -2.181 -23.827 1.00 81.62 105 GLN A N 1
ATOM 847 C CA . GLN A 1 105 ? 15.936 -1.105 -24.151 1.00 81.62 105 GLN A CA 1
ATOM 848 C C . GLN A 1 105 ? 15.842 0.004 -23.113 1.00 81.62 105 GLN A C 1
ATOM 850 O O . GLN A 1 105 ? 14.780 0.223 -22.534 1.00 81.62 105 GLN A O 1
ATOM 855 N N . TYR A 1 106 ? 16.914 0.760 -22.922 1.00 80.75 106 TYR A N 1
ATOM 856 C CA . TYR A 1 106 ? 16.923 1.885 -21.997 1.00 80.75 106 TYR A CA 1
ATOM 857 C C . TYR A 1 106 ? 17.694 3.090 -22.543 1.00 80.75 106 TYR A C 1
ATOM 859 O O . TYR A 1 106 ? 18.449 2.979 -23.512 1.00 80.75 106 TYR A O 1
ATOM 867 N N . LYS A 1 107 ? 17.483 4.258 -21.931 1.00 77.94 107 LYS A N 1
ATOM 868 C CA . LYS A 1 107 ? 18.196 5.510 -22.230 1.00 77.94 107 LYS A CA 1
ATOM 869 C C . LYS A 1 107 ? 18.644 6.170 -20.926 1.00 77.94 107 LYS A C 1
ATOM 871 O O . LYS A 1 107 ? 17.847 6.281 -19.991 1.00 77.94 107 LYS A O 1
ATOM 876 N N . ASN A 1 108 ? 19.884 6.650 -20.861 1.00 75.12 108 ASN A N 1
ATOM 877 C CA . ASN A 1 108 ? 20.357 7.458 -19.734 1.00 75.12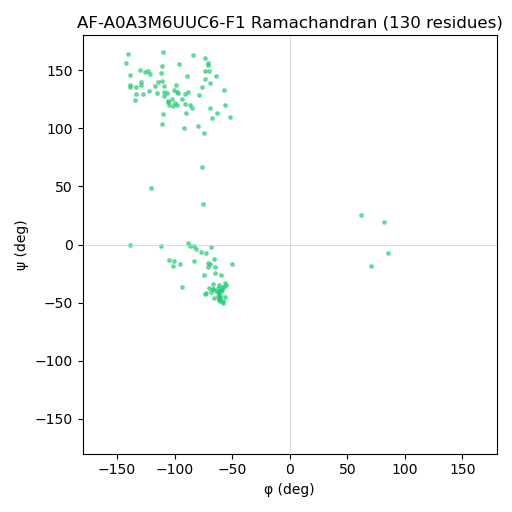 108 ASN A CA 1
ATOM 878 C C . ASN A 1 108 ? 20.081 8.942 -20.015 1.00 75.12 108 ASN A C 1
ATOM 880 O O . ASN A 1 108 ? 20.114 9.380 -21.164 1.00 75.12 108 ASN A O 1
ATOM 884 N N . TRP A 1 109 ? 19.755 9.725 -18.986 1.00 65.25 109 TRP A N 1
ATOM 885 C CA . TRP A 1 109 ? 19.546 11.168 -19.154 1.00 65.25 109 TRP A CA 1
ATOM 886 C C . TRP A 1 109 ? 20.873 11.909 -18.984 1.00 65.25 109 TRP A C 1
ATOM 888 O O . TRP A 1 109 ? 21.597 11.652 -18.028 1.00 65.25 109 TRP A O 1
ATOM 898 N N . GLY A 1 110 ? 21.213 12.811 -19.906 1.00 63.03 110 GLY A N 1
ATOM 899 C CA . GLY A 1 110 ? 22.374 13.709 -19.795 1.00 63.03 110 GLY A CA 1
ATOM 900 C C . GLY A 1 110 ? 23.767 13.071 -19.925 1.00 63.03 110 GLY A C 1
ATOM 901 O O . GLY A 1 110 ? 24.722 13.786 -20.204 1.00 63.03 110 GLY A O 1
ATOM 902 N N . SER A 1 111 ? 23.910 11.751 -19.764 1.00 61.59 111 SER A N 1
ATOM 903 C CA . SER A 1 111 ? 25.201 11.046 -19.896 1.00 61.59 111 SER A CA 1
ATOM 904 C C . SER A 1 111 ? 25.441 10.435 -21.279 1.00 61.59 111 SER A C 1
ATOM 906 O O . SER A 1 111 ? 26.572 10.078 -21.610 1.00 61.59 111 SER A O 1
ATOM 908 N N . ASP A 1 112 ? 24.392 10.282 -22.088 1.00 62.81 112 ASP A N 1
ATOM 909 C CA . ASP A 1 112 ? 24.516 9.708 -23.424 1.00 62.81 112 ASP A CA 1
ATOM 910 C C . ASP A 1 112 ? 24.866 10.807 -24.437 1.00 62.81 112 ASP A C 1
ATOM 912 O O . ASP A 1 112 ? 24.110 11.752 -24.638 1.00 62.81 112 ASP A O 1
ATOM 916 N N . LYS A 1 113 ? 26.020 10.663 -25.106 1.00 62.16 113 LYS A N 1
ATOM 917 C CA . LYS A 1 113 ? 26.479 11.581 -26.168 1.00 62.16 113 LYS A CA 1
ATOM 918 C C . LYS A 1 113 ? 25.584 11.561 -27.420 1.00 62.16 113 LYS A C 1
ATOM 920 O O . LYS A 1 113 ? 25.744 12.407 -28.292 1.00 62.16 113 LYS A O 1
ATOM 925 N N . GLN A 1 114 ? 24.688 10.580 -27.531 1.00 63.78 114 GLN A N 1
ATOM 926 C CA . GLN A 1 114 ? 23.749 10.396 -28.637 1.00 63.78 114 GLN A CA 1
ATOM 927 C C . GLN A 1 114 ? 22.378 9.982 -28.093 1.00 63.78 114 GLN A C 1
ATOM 929 O O . GLN A 1 114 ? 22.294 9.223 -27.129 1.00 63.78 114 GLN A O 1
ATOM 934 N N . GLU A 1 115 ? 21.301 10.415 -28.749 1.00 63.09 115 GLU A N 1
ATOM 935 C CA . GLU A 1 115 ? 19.903 10.120 -28.392 1.00 63.09 115 GLU A CA 1
ATOM 936 C C . GLU A 1 115 ? 19.463 8.677 -28.748 1.00 63.09 115 GLU A C 1
ATOM 938 O O . GLU A 1 115 ? 18.322 8.408 -29.107 1.00 63.09 115 GLU 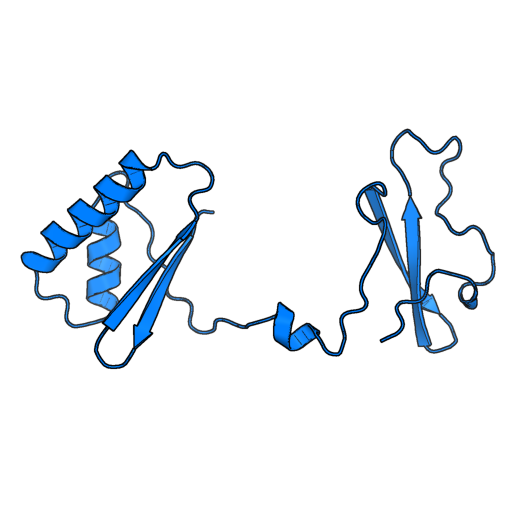A O 1
ATOM 943 N N . ASN A 1 116 ? 20.357 7.699 -28.631 1.00 68.62 116 ASN A N 1
ATOM 944 C CA . ASN A 1 116 ? 20.069 6.323 -29.027 1.00 68.62 116 ASN A CA 1
ATOM 945 C C . ASN A 1 116 ? 19.692 5.462 -27.816 1.00 68.62 116 ASN A C 1
ATOM 947 O O . ASN A 1 116 ? 20.326 5.528 -26.762 1.00 68.62 116 ASN A O 1
ATOM 951 N N . ARG A 1 117 ? 18.658 4.626 -27.970 1.00 70.69 117 ARG A N 1
ATOM 952 C CA . ARG A 1 117 ? 18.311 3.598 -26.976 1.00 70.69 117 ARG A CA 1
ATOM 953 C C . ARG A 1 117 ? 19.323 2.454 -27.051 1.00 70.69 117 ARG A C 1
ATOM 955 O O . ARG A 1 117 ? 19.773 2.096 -28.137 1.00 70.69 117 ARG A O 1
ATOM 962 N N . LYS A 1 118 ? 19.672 1.887 -25.899 1.00 71.56 118 LYS A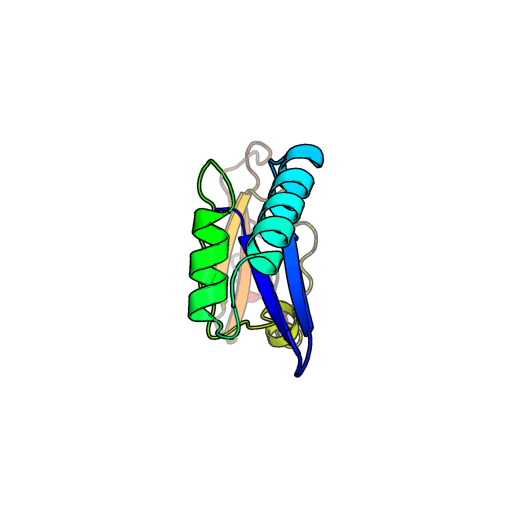 N 1
ATOM 963 C CA . LYS A 1 118 ? 20.629 0.779 -25.773 1.00 71.56 118 LYS A CA 1
ATOM 964 C C . LYS A 1 118 ? 19.906 -0.497 -25.334 1.00 71.56 118 LYS A C 1
ATOM 966 O O . LYS A 1 118 ? 18.968 -0.382 -24.546 1.00 71.56 118 LYS A O 1
ATOM 971 N N . PRO A 1 119 ? 20.350 -1.690 -25.761 1.00 67.69 119 PRO A N 1
ATOM 972 C CA . PRO A 1 119 ? 21.435 -1.934 -26.720 1.00 67.69 119 PRO A CA 1
ATOM 973 C C . PRO A 1 119 ? 21.056 -1.551 -28.166 1.00 67.69 119 PRO A C 1
ATOM 975 O O . PRO A 1 119 ? 19.879 -1.502 -28.514 1.00 67.69 119 PRO A O 1
ATOM 978 N N . PHE A 1 120 ? 22.072 -1.239 -28.982 1.00 63.12 120 PHE A N 1
ATOM 979 C CA . PHE A 1 120 ? 21.939 -0.749 -30.369 1.00 63.12 120 PHE A CA 1
ATOM 980 C C . PHE A 1 120 ? 21.832 -1.879 -31.413 1.00 63.12 120 PHE A C 1
ATOM 982 O O . PHE A 1 120 ? 21.716 -1.598 -32.601 1.00 63.12 120 PHE A O 1
ATOM 989 N N . SER A 1 121 ? 21.899 -3.152 -30.998 1.00 65.38 121 SER A N 1
ATOM 990 C CA . SER A 1 121 ? 21.842 -4.269 -31.951 1.00 65.38 121 SER A CA 1
ATOM 991 C C . SER A 1 121 ? 20.546 -4.199 -32.777 1.00 65.38 121 SER A C 1
ATOM 993 O O . SER A 1 121 ? 19.485 -3.985 -32.189 1.00 65.38 121 SER A O 1
ATOM 995 N N . PRO A 1 122 ? 20.593 -4.353 -34.113 1.00 63.50 122 PRO A N 1
ATOM 996 C CA . PRO A 1 122 ? 19.390 -4.393 -34.944 1.00 63.50 122 PRO A CA 1
ATOM 997 C C . PRO A 1 122 ? 18.566 -5.664 -34.706 1.00 63.50 122 PRO A C 1
ATOM 999 O O . PRO A 1 122 ? 17.396 -5.703 -35.076 1.00 63.50 122 PRO A O 1
ATOM 1002 N N . ASP A 1 123 ? 19.171 -6.680 -34.088 1.00 65.88 123 ASP A N 1
ATOM 1003 C CA . ASP A 1 123 ? 18.523 -7.922 -33.700 1.00 65.88 123 ASP A CA 1
ATOM 1004 C C . ASP A 1 123 ? 17.954 -7.806 -32.272 1.00 65.88 123 ASP A C 1
ATOM 1006 O O . ASP A 1 123 ? 18.726 -7.714 -31.307 1.00 65.88 123 ASP A O 1
ATOM 1010 N N . PRO A 1 124 ? 16.616 -7.826 -32.1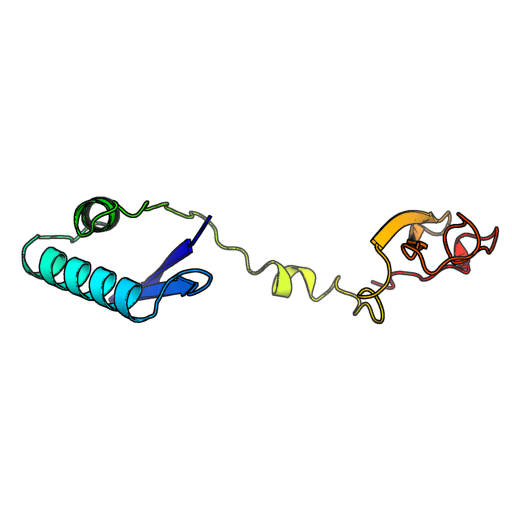09 1.00 61.78 124 PRO A N 1
ATOM 1011 C CA . PRO A 1 124 ? 15.976 -7.798 -30.802 1.00 61.78 124 PRO A CA 1
ATOM 1012 C C . PRO A 1 124 ? 16.378 -8.977 -29.910 1.00 61.78 124 PRO A C 1
ATOM 1014 O O . PRO A 1 124 ? 16.336 -8.835 -28.693 1.00 61.78 124 PRO A O 1
ATOM 1017 N N . GLU A 1 125 ? 16.778 -10.127 -30.465 1.00 63.72 125 GLU A N 1
ATOM 1018 C CA . GLU A 1 125 ? 17.115 -11.323 -29.675 1.00 63.72 125 GLU A CA 1
ATOM 1019 C C . GLU A 1 125 ? 18.423 -11.193 -28.889 1.00 63.72 125 GLU A C 1
ATOM 1021 O O . GLU A 1 125 ? 18.633 -11.899 -27.904 1.00 63.72 125 GLU A O 1
ATOM 1026 N N . GLN A 1 126 ? 19.284 -10.251 -29.280 1.00 56.47 126 GLN A N 1
ATOM 1027 C CA . GLN A 1 126 ? 20.550 -9.961 -28.602 1.00 56.47 126 GLN A CA 1
ATOM 1028 C C . GLN A 1 126 ? 20.402 -8.936 -27.473 1.00 56.47 126 GLN A C 1
ATOM 1030 O O . GLN A 1 126 ? 21.389 -8.520 -26.861 1.00 56.47 126 GLN A O 1
ATOM 1035 N N . TRP A 1 127 ? 19.183 -8.462 -27.219 1.00 63.84 127 TRP A N 1
ATOM 1036 C CA . TRP A 1 127 ? 18.927 -7.470 -26.185 1.00 63.84 127 TRP A CA 1
ATOM 1037 C C . TRP A 1 127 ? 18.759 -8.129 -24.814 1.00 63.84 127 TRP A C 1
ATOM 1039 O O . TRP A 1 127 ? 18.517 -9.332 -24.696 1.00 63.84 127 TRP A O 1
ATOM 1049 N N . LEU A 1 128 ? 18.873 -7.315 -23.757 1.00 60.81 128 LEU A N 1
ATOM 1050 C CA . LEU A 1 128 ? 18.597 -7.741 -22.384 1.00 60.81 128 LEU A CA 1
ATOM 1051 C C . LEU A 1 128 ? 17.211 -8.391 -22.333 1.00 60.81 128 LEU A C 1
ATOM 1053 O O . LEU A 1 128 ? 16.185 -7.728 -22.505 1.00 60.81 128 LEU A O 1
ATOM 1057 N N . THR A 1 129 ? 17.216 -9.704 -22.137 1.00 54.28 129 THR A N 1
ATOM 1058 C CA . THR A 1 129 ? 16.018 -10.532 -22.080 1.00 54.28 129 THR A CA 1
ATOM 1059 C C . THR A 1 129 ? 15.560 -10.613 -20.633 1.00 54.28 129 THR A C 1
ATOM 1061 O O . THR A 1 129 ? 16.350 -10.950 -19.750 1.00 54.28 129 THR A O 1
ATOM 1064 N N . ILE A 1 130 ? 14.277 -10.344 -20.388 1.00 50.56 130 ILE A N 1
ATOM 1065 C CA . ILE A 1 130 ? 13.636 -10.747 -19.135 1.00 50.56 130 ILE A CA 1
ATOM 1066 C C . ILE A 1 130 ? 13.428 -12.254 -19.250 1.00 50.56 130 ILE A C 1
ATOM 1068 O O . ILE A 1 130 ? 12.504 -12.701 -19.929 1.00 50.56 130 ILE A O 1
ATOM 1072 N N . VAL A 1 131 ? 14.348 -13.043 -18.696 1.00 45.47 131 VAL A N 1
ATOM 1073 C CA . VAL A 1 131 ? 14.146 -14.490 -18.607 1.00 45.47 131 VAL A CA 1
ATOM 1074 C C . VAL A 1 131 ? 13.229 -14.718 -17.410 1.00 45.47 131 VAL A C 1
ATOM 1076 O O . VAL A 1 131 ? 13.660 -14.554 -16.266 1.00 45.47 131 VAL A O 1
ATOM 1079 N N . GLY A 1 132 ? 11.954 -14.968 -17.703 1.00 40.56 132 GLY A N 1
ATOM 1080 C CA . GLY A 1 132 ? 10.992 -15.534 -16.759 1.00 40.56 132 GLY A CA 1
ATOM 1081 C C . GLY A 1 132 ? 11.105 -17.048 -16.720 1.00 40.56 132 GLY A C 1
ATOM 1082 O O . GLY A 1 132 ? 11.536 -17.623 -17.748 1.00 40.56 132 GLY A O 1
#

InterPro domains:
  IPR057191 Domain of unknown function DUF7869 [PF25273] (12-112)

Foldseek 3Di:
DWDWDWDDDPPDIDIDGDCPPHDPVQVVVLVVQLVVQCVVDDQPDPVSSQVSSQVSDPVRDHGDDDPDDDPVCVVCVVQDDDDPPPPFFPDKDWDQAPVRWIFIWTHGPPPDPDPDIPPPDPHRVPGDTSDD

Nearest PDB structures (foldseek):
  4o0r-assembly1_A  TM=4.162E-01  e=4.159E+00  Homo sapiens
  8iy5-assembly1_R  TM=2.303E-01  e=6.039E+00  Homo sapiens

pLDDT: mean 73.96, std 12.53, range [33.09, 90.88]